Protein AF-Q3YTR5-F1 (afdb_monomer_lite)

Foldseek 3Di:
DDDDQQQDQDPVPSDGVVVVCVVCVVVDDPDDPQPWDKFFQACVQWTDDQLAIEGFPNVQHRHIWTWDADPQQKIFIDDPNDTRAIDRHDHNVLHYFYDDPPDNDGDRDDD

Radius of gyration: 20.32 Å; chains: 1; bounding box: 47×49×49 Å

InterPro domains:
  IPR054353 Transposase for insertion sequence element IS21-like, C-terminal domain [PF22483] (37-96)

Secondary structure (DSSP, 8-state):
----GGGSPBTTTTB-HHHHHHHHGGGPPPPPS---EEEEPPTTSEEEETTEEEE--GGGTTSEEEEEE-TTSEEEEEETTEEEEEEE---TTS--B-PPTT-SS------

Structure (mmCIF, N/CA/C/O backbone):
data_AF-Q3YTR5-F1
#
_entry.id   AF-Q3YTR5-F1
#
loop_
_atom_site.group_PDB
_atom_site.id
_atom_site.type_symbol
_atom_site.label_atom_id
_atom_site.label_alt_id
_atom_site.label_comp_id
_atom_site.label_asym_id
_atom_site.label_entity_id
_atom_site.label_seq_id
_atom_site.pdbx_PDB_ins_code
_atom_site.Cartn_x
_atom_site.Cartn_y
_atom_site.Cartn_z
_atom_site.occupancy
_atom_site.B_iso_or_equiv
_atom_site.auth_seq_id
_atom_site.auth_comp_id
_atom_site.auth_asym_id
_atom_site.auth_atom_id
_atom_site.pdbx_PDB_model_num
ATOM 1 N N . MET A 1 1 ? 31.349 14.775 11.812 1.00 48.09 1 MET A N 1
ATOM 2 C CA . MET A 1 1 ? 30.337 14.120 12.667 1.00 48.09 1 MET A CA 1
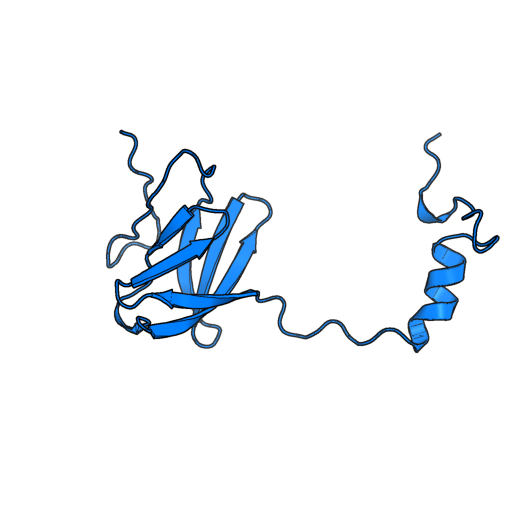ATOM 3 C C . MET A 1 1 ? 28.985 14.543 12.135 1.00 48.09 1 MET A C 1
ATOM 5 O O . MET A 1 1 ? 28.781 15.740 11.994 1.00 48.09 1 MET A O 1
ATOM 9 N N . ALA A 1 2 ? 28.157 13.595 11.698 1.00 56.47 2 ALA A N 1
ATOM 10 C CA . ALA A 1 2 ? 26.863 13.900 11.097 1.00 56.47 2 ALA A CA 1
ATOM 11 C C . ALA A 1 2 ? 25.958 14.573 12.138 1.00 56.47 2 ALA A C 1
ATOM 13 O O . ALA A 1 2 ? 25.779 14.043 13.234 1.00 56.47 2 ALA A O 1
ATOM 14 N N . ASP A 1 3 ? 25.449 15.753 11.800 1.00 69.56 3 ASP A N 1
ATOM 15 C CA . ASP A 1 3 ? 24.417 16.453 12.557 1.00 69.56 3 ASP A CA 1
ATOM 16 C C . ASP A 1 3 ? 23.174 15.547 12.596 1.00 69.56 3 ASP A C 1
ATOM 18 O O . ASP A 1 3 ? 22.603 15.216 11.555 1.00 69.56 3 ASP A O 1
ATOM 22 N N . VAL A 1 4 ? 22.828 15.033 13.778 1.00 80.75 4 VAL A N 1
ATOM 23 C CA . VAL A 1 4 ? 21.657 14.163 13.961 1.00 80.75 4 VAL A CA 1
ATOM 24 C C . VAL A 1 4 ? 20.416 15.027 13.762 1.00 80.75 4 VAL A C 1
ATOM 26 O O . VAL A 1 4 ? 20.207 15.966 14.529 1.00 80.75 4 VAL A O 1
ATOM 29 N N . ALA A 1 5 ? 19.598 14.704 12.755 1.00 82.94 5 ALA A N 1
ATOM 30 C CA . ALA A 1 5 ? 18.464 15.529 12.331 1.00 82.94 5 ALA A CA 1
ATOM 31 C C . ALA A 1 5 ? 17.533 15.928 13.492 1.00 82.94 5 ALA A C 1
ATOM 33 O O . ALA A 1 5 ? 17.092 17.076 13.553 1.00 82.94 5 ALA A O 1
ATOM 34 N N . ASP A 1 6 ? 17.314 15.019 14.445 1.00 87.31 6 ASP A N 1
ATOM 35 C CA . ASP A 1 6 ? 16.411 15.218 15.586 1.00 87.31 6 ASP A CA 1
ATOM 36 C C . ASP A 1 6 ? 16.923 16.210 16.634 1.00 87.31 6 ASP A C 1
ATOM 38 O O . ASP A 1 6 ? 16.143 16.704 17.446 1.00 87.31 6 ASP A O 1
ATOM 42 N N . ARG A 1 7 ? 18.223 16.527 16.611 1.00 88.69 7 ARG A N 1
ATOM 43 C CA . ARG A 1 7 ? 18.873 17.476 17.530 1.00 88.69 7 ARG A CA 1
ATOM 44 C C . ARG A 1 7 ? 19.066 18.857 16.917 1.00 88.69 7 ARG A C 1
ATOM 46 O O . ARG A 1 7 ? 19.477 19.782 17.613 1.00 88.69 7 ARG A O 1
ATOM 53 N N . ARG A 1 8 ? 18.782 19.008 15.624 1.00 89.44 8 ARG A N 1
ATOM 54 C CA . ARG A 1 8 ? 18.925 20.279 14.920 1.00 89.44 8 ARG A CA 1
ATOM 55 C C . ARG A 1 8 ? 17.809 21.231 15.331 1.00 89.44 8 ARG A C 1
ATOM 57 O O . ARG A 1 8 ? 16.635 20.924 15.143 1.00 89.44 8 ARG A O 1
ATOM 64 N N . GLU A 1 9 ? 18.155 22.414 15.824 1.00 91.94 9 GLU A N 1
ATOM 65 C CA . GLU A 1 9 ? 17.150 23.422 16.167 1.00 91.94 9 GLU A CA 1
ATOM 66 C C . GLU A 1 9 ? 16.393 23.914 14.925 1.00 91.94 9 GLU A C 1
ATOM 68 O O . GLU A 1 9 ? 16.969 24.401 13.945 1.00 91.94 9 GLU A O 1
ATOM 73 N N . LEU A 1 10 ? 15.065 23.828 14.975 1.00 89.31 10 LEU A N 1
ATOM 74 C CA . LEU A 1 10 ? 14.185 24.384 13.960 1.00 89.31 10 LEU A CA 1
ATOM 75 C C . LEU A 1 10 ? 14.017 25.884 14.208 1.00 89.31 10 LEU A C 1
ATOM 77 O O . LEU A 1 10 ? 13.448 26.302 15.217 1.00 89.31 10 LEU A O 1
ATOM 81 N N . ARG A 1 11 ? 14.436 26.714 13.246 1.00 91.50 11 ARG A N 1
ATOM 82 C CA . ARG A 1 11 ? 14.375 28.186 13.353 1.00 91.50 11 ARG A CA 1
ATOM 83 C C . ARG A 1 11 ? 12.987 28.719 13.728 1.00 91.50 11 ARG A C 1
ATOM 85 O O . ARG A 1 11 ? 12.897 29.701 14.456 1.00 91.50 11 ARG A O 1
ATOM 92 N N . GLN A 1 12 ? 11.930 28.090 13.214 1.00 92.19 12 GLN A N 1
ATOM 93 C CA . GLN A 1 12 ? 10.541 28.506 13.429 1.00 92.19 12 GLN A CA 1
ATOM 94 C C . GLN A 1 12 ? 10.074 28.302 14.876 1.00 92.19 12 GLN A C 1
ATOM 96 O O . GLN A 1 12 ? 9.310 29.118 15.378 1.00 92.19 12 GLN A O 1
ATOM 101 N N . PHE A 1 13 ? 10.543 27.245 15.539 1.00 86.62 13 PHE A N 1
ATOM 102 C CA . PHE A 1 13 ? 10.047 26.828 16.856 1.00 86.62 13 PHE A CA 1
ATOM 103 C C . PHE A 1 13 ? 11.057 27.080 17.974 1.00 86.62 13 PHE A C 1
ATOM 105 O O . PHE A 1 13 ? 10.686 27.022 19.139 1.00 86.62 13 PHE A O 1
ATOM 112 N N . ARG A 1 14 ? 12.321 27.383 17.625 1.00 92.38 14 ARG A N 1
ATOM 113 C CA . ARG A 1 14 ? 13.442 27.516 18.576 1.00 92.38 14 ARG A CA 1
ATOM 114 C C . ARG A 1 14 ? 13.572 26.284 19.482 1.00 92.38 14 ARG A C 1
ATOM 116 O O . ARG A 1 14 ? 13.884 26.395 20.658 1.00 92.38 14 ARG A O 1
ATOM 123 N N . GLN A 1 15 ? 13.277 25.124 18.906 1.00 91.94 15 GLN A N 1
ATOM 124 C CA . GLN A 1 15 ? 13.245 23.816 19.549 1.00 91.94 15 GLN A CA 1
ATOM 125 C C . GLN A 1 15 ? 13.794 22.778 18.572 1.00 91.94 15 GLN A C 1
ATOM 127 O O . GLN A 1 15 ? 13.765 22.987 17.351 1.00 91.94 15 GLN A O 1
ATOM 132 N N . THR A 1 16 ? 14.260 21.648 19.090 1.00 93.81 16 THR A N 1
ATOM 133 C CA . THR A 1 16 ? 14.627 20.482 18.276 1.00 93.81 16 THR A CA 1
ATOM 134 C C . THR A 1 16 ? 13.388 19.637 17.927 1.00 93.81 16 THR A C 1
ATOM 136 O O . THR A 1 16 ? 12.387 19.695 18.652 1.00 93.81 16 THR A O 1
ATOM 139 N N . PRO A 1 17 ? 13.410 18.840 16.838 1.00 93.19 17 PRO A N 1
ATOM 140 C CA . PRO A 1 17 ? 12.347 17.879 16.541 1.00 93.19 17 PRO A CA 1
ATOM 141 C C . PRO A 1 17 ? 12.011 16.959 17.722 1.00 93.19 17 PRO A C 1
ATOM 143 O O . PRO A 1 17 ? 10.837 16.736 17.992 1.00 93.19 17 PRO A O 1
ATOM 146 N N . GLU A 1 18 ? 13.016 16.502 18.473 1.00 93.00 18 GLU A N 1
ATOM 147 C CA . GLU A 1 18 ? 12.842 15.661 19.668 1.00 93.00 18 GLU A CA 1
ATOM 148 C C . GLU A 1 18 ? 12.041 16.357 20.785 1.00 93.00 18 GLU A C 1
ATOM 150 O O . GLU A 1 18 ? 11.073 15.803 21.318 1.00 93.00 18 GLU A O 1
ATOM 155 N N . GLN A 1 19 ? 12.403 17.603 21.118 1.00 93.56 19 GLN A N 1
ATOM 156 C CA . GLN A 1 19 ? 11.701 18.395 22.136 1.00 93.56 19 GLN A CA 1
ATOM 157 C C . GLN A 1 19 ? 10.239 18.617 21.762 1.00 93.56 19 GLN A C 1
ATOM 159 O O . GLN A 1 19 ? 9.352 18.576 22.615 1.00 93.56 19 GLN A O 1
ATOM 164 N N . ARG A 1 20 ? 9.996 18.854 20.476 1.00 93.88 20 ARG A N 1
ATOM 165 C CA . ARG A 1 20 ? 8.665 19.140 19.973 1.00 93.88 20 ARG A CA 1
ATOM 166 C C . ARG A 1 20 ? 7.805 17.887 19.849 1.00 93.88 20 ARG A C 1
ATOM 168 O O . ARG A 1 20 ? 6.638 17.932 20.216 1.00 93.88 20 ARG A O 1
ATOM 175 N N . PHE A 1 21 ? 8.385 16.767 19.422 1.00 92.00 21 PHE A N 1
ATOM 176 C CA . PHE A 1 21 ? 7.701 15.476 19.399 1.00 92.00 21 PHE A CA 1
ATOM 177 C C . PHE A 1 21 ? 7.157 15.118 20.784 1.00 92.00 21 PHE A C 1
ATOM 179 O O . PHE A 1 21 ? 5.996 14.749 20.899 1.00 92.00 21 PHE A O 1
ATOM 186 N N . THR A 1 22 ? 7.953 15.324 21.839 1.00 93.56 22 THR A N 1
ATOM 187 C CA . THR A 1 22 ? 7.526 15.091 23.231 1.00 93.56 22 THR A CA 1
ATOM 188 C C . THR A 1 22 ? 6.302 15.934 23.618 1.00 93.56 22 THR A C 1
ATOM 190 O O . THR A 1 22 ? 5.421 15.448 24.316 1.00 93.56 22 THR A O 1
ATOM 193 N N . GLN A 1 23 ? 6.220 17.185 23.151 1.00 92.62 23 GLN A N 1
ATOM 194 C CA . GLN A 1 23 ? 5.081 18.078 23.416 1.00 92.62 23 GLN A CA 1
ATOM 195 C C . GLN A 1 23 ? 3.841 17.701 22.599 1.00 92.62 23 GLN A C 1
ATOM 197 O O . GLN A 1 23 ? 2.720 17.806 23.083 1.00 92.62 23 GLN A O 1
ATOM 202 N N . GLU A 1 24 ? 4.031 17.279 21.350 1.00 93.19 24 GLU A N 1
ATOM 203 C CA . GLU A 1 24 ? 2.931 16.953 20.439 1.00 93.19 24 GLU A CA 1
ATOM 204 C C . GLU A 1 24 ? 2.404 15.526 20.642 1.00 93.19 24 GLU A C 1
ATOM 206 O O . GLU A 1 24 ? 1.290 15.235 20.215 1.00 93.19 24 GLU A O 1
ATOM 211 N N . GLN A 1 25 ? 3.156 14.654 21.323 1.00 92.12 25 GLN A N 1
ATOM 212 C CA . GLN A 1 25 ? 2.842 13.233 21.490 1.00 92.12 25 GLN A CA 1
ATOM 213 C C . GLN A 1 25 ? 1.444 12.982 22.068 1.00 92.12 25 GLN A C 1
ATOM 215 O O . GLN A 1 25 ? 0.745 12.090 21.594 1.00 92.12 25 GLN A O 1
ATOM 220 N N . GLU A 1 26 ? 1.012 13.781 23.046 1.00 91.75 26 GLU A N 1
ATOM 221 C CA . GLU A 1 26 ? -0.318 13.665 23.668 1.00 91.75 26 GLU A CA 1
ATOM 222 C C . GLU A 1 26 ? -1.465 14.059 22.722 1.00 91.75 26 GLU A C 1
ATOM 224 O O . GLU A 1 26 ? -2.622 13.705 22.949 1.00 91.75 26 GLU A O 1
ATOM 229 N N . HIS A 1 27 ? -1.151 14.785 21.650 1.00 92.62 27 HIS A N 1
ATOM 230 C CA . HIS A 1 27 ? -2.100 15.233 20.635 1.00 92.62 27 HIS A CA 1
ATOM 231 C C . HIS A 1 27 ? -2.070 14.371 19.367 1.00 92.62 27 HIS A C 1
ATOM 233 O O . HIS A 1 27 ? -2.905 14.564 18.478 1.00 92.62 27 HIS A O 1
ATOM 239 N N . LEU A 1 28 ? -1.125 13.430 19.260 1.00 90.00 28 LEU A N 1
ATOM 240 C CA . LEU A 1 28 ? -1.052 12.521 18.124 1.00 90.00 28 LEU A CA 1
ATOM 241 C C . LEU A 1 28 ? -2.209 11.525 18.177 1.00 90.00 28 LEU A C 1
ATOM 243 O O . LEU A 1 28 ? -2.485 10.892 19.195 1.00 90.00 28 LEU A O 1
ATOM 247 N N . GLN A 1 29 ? -2.877 11.362 17.040 1.00 87.94 29 GLN A N 1
ATOM 248 C CA . GLN A 1 29 ? -3.842 10.285 16.873 1.00 87.94 29 GLN A CA 1
ATOM 249 C C . GLN A 1 29 ? -3.092 8.952 16.754 1.00 87.94 29 GLN A C 1
ATOM 251 O O . GLN A 1 29 ? -1.984 8.928 16.204 1.00 87.94 29 GLN A O 1
ATOM 256 N N . PRO A 1 30 ? -3.671 7.840 17.244 1.00 82.12 30 PRO A N 1
ATOM 257 C CA . PRO A 1 30 ? -3.092 6.529 17.009 1.00 82.12 30 PRO A CA 1
ATOM 258 C C . PRO A 1 30 ? -2.949 6.313 15.506 1.00 82.12 30 PRO A C 1
ATOM 260 O O . PRO A 1 30 ? -3.803 6.736 14.720 1.00 82.12 30 PRO A O 1
ATOM 263 N N . LEU A 1 31 ? -1.869 5.641 15.113 1.00 76.50 31 LEU A N 1
ATOM 264 C CA . LEU A 1 31 ? -1.727 5.195 13.738 1.00 76.50 31 LEU A CA 1
ATOM 265 C C . LEU A 1 31 ? -2.973 4.375 13.390 1.00 76.50 31 LEU A C 1
ATOM 267 O O . LEU A 1 31 ? -3.314 3.433 14.110 1.00 76.50 31 LEU A O 1
ATOM 271 N N . LEU A 1 32 ? -3.673 4.77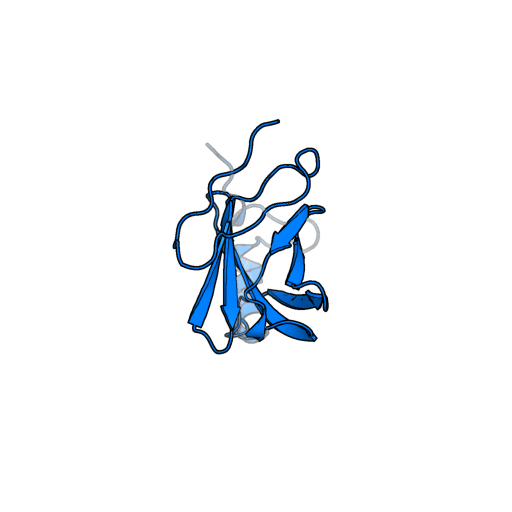4 12.327 1.00 70.81 32 LEU A N 1
ATOM 272 C CA . LEU A 1 32 ? -4.818 4.026 11.829 1.00 70.81 32 LEU A CA 1
ATOM 273 C C . LEU A 1 32 ? -4.385 2.567 11.649 1.00 70.81 32 LEU A C 1
ATOM 275 O O . LEU A 1 32 ? -3.362 2.302 11.025 1.00 70.81 32 LEU A O 1
ATOM 279 N N . GLY A 1 33 ? -5.154 1.623 12.200 1.00 63.81 33 GLY A N 1
ATOM 280 C CA . GLY A 1 33 ? -4.819 0.191 12.160 1.00 63.81 33 GLY A CA 1
ATOM 281 C C . GLY A 1 33 ? -4.817 -0.420 10.752 1.00 63.81 33 GLY A C 1
ATOM 282 O O . GLY A 1 33 ? -4.505 -1.594 10.591 1.00 63.81 33 GLY A O 1
ATOM 283 N N . THR A 1 34 ? -5.161 0.379 9.746 1.00 60.94 34 THR A N 1
ATOM 284 C CA . THR A 1 34 ? -5.270 0.010 8.342 1.00 60.94 34 THR A CA 1
ATOM 285 C C . THR A 1 34 ? -4.185 0.787 7.592 1.00 60.94 34 THR A C 1
ATOM 287 O O . THR A 1 34 ? -4.395 1.935 7.212 1.00 60.94 34 THR A O 1
ATOM 290 N N . ASP A 1 35 ? -3.020 0.171 7.371 1.00 67.06 35 ASP A N 1
ATOM 291 C CA . ASP A 1 35 ? -1.930 0.685 6.516 1.00 67.06 35 ASP A CA 1
ATOM 292 C C . ASP A 1 35 ? -2.236 0.531 5.014 1.00 67.06 35 ASP A C 1
ATOM 294 O O . ASP A 1 35 ? -1.376 0.736 4.155 1.00 67.06 35 ASP A O 1
ATOM 298 N N . PHE A 1 36 ? -3.469 0.142 4.695 1.00 72.50 36 PHE A N 1
ATOM 299 C CA . PHE A 1 36 ? -3.888 -0.257 3.369 1.00 72.50 36 PHE A CA 1
ATOM 300 C C . PHE A 1 36 ? -4.421 0.934 2.571 1.00 72.50 36 PHE A C 1
ATOM 302 O O . PHE A 1 36 ? -5.386 1.589 2.968 1.00 72.50 36 PHE A O 1
ATOM 309 N N . ASP A 1 37 ? -3.828 1.166 1.402 1.00 88.12 37 ASP A N 1
ATOM 310 C CA . ASP A 1 37 ? -4.432 2.010 0.370 1.00 88.12 37 ASP A CA 1
ATOM 311 C C . ASP A 1 37 ? -5.580 1.227 -0.291 1.00 88.12 37 ASP A C 1
ATOM 313 O O . ASP A 1 37 ? -5.441 0.034 -0.569 1.00 88.12 37 ASP A O 1
ATOM 317 N N . ILE A 1 38 ? -6.728 1.865 -0.516 1.00 92.12 38 ILE A N 1
ATOM 318 C CA . ILE A 1 38 ? -7.933 1.206 -1.036 1.00 92.12 38 ILE A CA 1
ATOM 319 C C . ILE A 1 38 ? -8.119 1.565 -2.509 1.00 92.12 38 ILE A C 1
ATOM 321 O O . ILE A 1 38 ? -8.153 2.737 -2.885 1.00 92.12 38 ILE A O 1
ATOM 325 N N . ARG A 1 39 ? -8.293 0.550 -3.359 1.00 94.00 39 ARG A N 1
ATOM 326 C CA . ARG A 1 39 ? -8.486 0.698 -4.807 1.00 94.00 39 ARG A CA 1
ATOM 327 C C . ARG A 1 39 ? -9.783 0.044 -5.261 1.00 94.00 39 ARG A C 1
ATOM 329 O O . ARG A 1 39 ? -10.148 -1.027 -4.789 1.00 94.00 39 ARG A O 1
ATOM 336 N N . HIS A 1 40 ? -10.461 0.682 -6.210 1.00 96.06 40 HIS A N 1
ATOM 337 C CA . HIS A 1 40 ? -11.617 0.103 -6.888 1.00 96.06 40 HIS A CA 1
ATOM 338 C C . HIS A 1 40 ? -11.153 -0.749 -8.072 1.00 96.06 40 HIS A C 1
ATOM 340 O O . HIS A 1 40 ? -10.414 -0.265 -8.933 1.00 96.06 40 HIS A O 1
ATOM 346 N N . VAL A 1 41 ? -11.596 -2.004 -8.124 1.00 96.44 41 VAL A N 1
ATOM 347 C CA . VAL A 1 41 ? -11.317 -2.907 -9.241 1.00 96.44 41 VAL A CA 1
ATOM 348 C C . VAL A 1 41 ? -12.250 -2.566 -10.395 1.00 96.44 41 VAL A C 1
ATOM 350 O O . VAL A 1 41 ? -13.473 -2.572 -10.261 1.00 96.44 41 VAL A O 1
ATOM 353 N N . SER A 1 42 ? -11.670 -2.274 -11.553 1.00 95.75 42 SER A N 1
ATOM 354 C CA . SER A 1 42 ? -12.425 -2.058 -12.785 1.00 95.75 42 SER A CA 1
ATOM 355 C C . SER A 1 42 ? -13.198 -3.319 -13.174 1.00 95.75 42 SER A C 1
ATOM 357 O O . SER A 1 42 ? -12.799 -4.436 -12.850 1.00 95.75 42 SER A O 1
ATOM 359 N N . TRP A 1 43 ? -14.305 -3.163 -13.899 1.00 94.81 43 TRP A N 1
ATOM 360 C CA . TRP A 1 43 ? -15.132 -4.299 -14.331 1.00 94.81 43 TRP A CA 1
ATOM 361 C C . TRP A 1 43 ? -14.410 -5.285 -15.256 1.00 94.81 43 TRP A C 1
ATOM 363 O O . TRP A 1 43 ? -14.825 -6.433 -15.367 1.00 94.81 43 TRP A O 1
ATOM 373 N N . ASP A 1 44 ? -13.317 -4.854 -15.884 1.00 92.81 44 ASP A N 1
ATOM 374 C CA . ASP A 1 44 ? -12.436 -5.702 -16.686 1.00 92.81 44 ASP A CA 1
ATO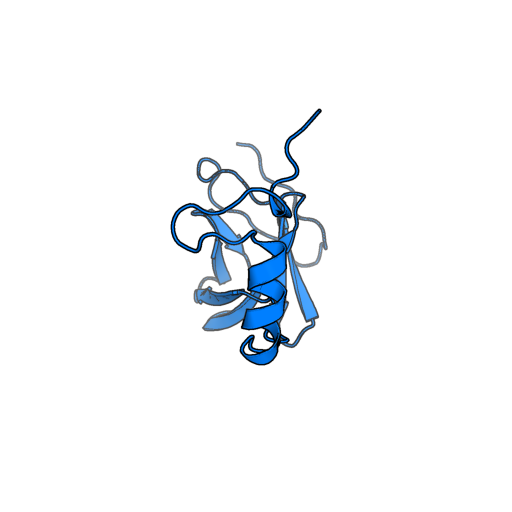M 375 C C . ASP A 1 44 ? -11.364 -6.440 -15.859 1.00 92.81 44 ASP A C 1
ATOM 377 O O . ASP A 1 44 ? -10.516 -7.122 -16.432 1.00 92.81 44 ASP A O 1
ATOM 381 N N . GLY A 1 45 ? -11.398 -6.326 -14.526 1.00 93.25 45 GLY A N 1
ATOM 382 C CA . GLY A 1 45 ? -10.539 -7.079 -13.614 1.00 93.25 45 GLY A CA 1
ATOM 383 C C . GLY A 1 45 ? -9.169 -6.457 -13.363 1.00 93.25 45 GLY A C 1
ATOM 384 O O . GLY A 1 45 ? -8.217 -7.185 -13.089 1.00 93.25 45 GLY A O 1
ATOM 385 N N . TYR A 1 46 ? -9.035 -5.130 -13.450 1.00 94.75 46 TYR A N 1
ATOM 386 C CA . TYR A 1 46 ? -7.762 -4.434 -13.215 1.00 94.75 46 TYR A CA 1
ATOM 387 C C . TYR A 1 46 ? -7.864 -3.296 -12.198 1.00 94.75 46 TYR A C 1
ATOM 389 O O . TYR A 1 46 ? -8.895 -2.633 -12.075 1.00 94.75 46 TYR A O 1
ATOM 397 N N . ILE A 1 47 ? -6.742 -3.015 -11.533 1.00 94.31 47 ILE A N 1
ATOM 398 C CA . ILE A 1 47 ? -6.518 -1.801 -10.738 1.00 94.31 47 ILE A CA 1
ATOM 399 C C . ILE A 1 47 ? -5.372 -0.976 -11.317 1.00 94.31 47 ILE A C 1
ATOM 401 O O . ILE A 1 47 ? -4.438 -1.519 -11.911 1.00 94.31 47 ILE A O 1
ATOM 405 N N . GLU A 1 48 ? -5.427 0.335 -11.101 1.00 92.62 48 GLU A N 1
ATOM 406 C CA . GLU A 1 48 ? -4.368 1.267 -11.481 1.00 92.62 48 GLU A CA 1
ATOM 407 C C . GLU A 1 48 ? -3.506 1.638 -10.273 1.00 92.62 48 GLU A C 1
ATOM 409 O O . GLU A 1 48 ? -4.003 2.156 -9.269 1.00 92.62 48 GLU A O 1
ATOM 414 N N . VAL A 1 49 ? -2.199 1.379 -10.379 1.00 90.50 49 VAL A N 1
ATOM 415 C CA . VAL A 1 49 ? -1.201 1.693 -9.347 1.00 90.50 49 VAL A CA 1
ATOM 416 C C . VAL A 1 49 ? 0.057 2.241 -10.021 1.00 90.50 49 VAL A C 1
ATOM 418 O O . VAL A 1 49 ? 0.642 1.596 -10.890 1.00 90.50 49 VAL A O 1
ATOM 421 N N . GLY A 1 50 ? 0.475 3.455 -9.650 1.00 85.19 50 GLY A N 1
ATOM 422 C CA . GLY A 1 50 ? 1.694 4.075 -10.190 1.00 85.19 50 GLY A CA 1
ATOM 423 C C . GLY A 1 50 ? 1.703 4.242 -11.718 1.00 85.19 50 GLY A C 1
ATOM 424 O O . GLY A 1 50 ? 2.760 4.136 -12.332 1.00 85.19 50 GLY A O 1
ATOM 425 N N . GLY A 1 51 ? 0.534 4.440 -12.338 1.00 86.50 51 GLY A N 1
ATOM 426 C CA . GLY A 1 51 ? 0.392 4.573 -13.795 1.00 86.50 51 GLY A CA 1
ATOM 427 C C . GLY A 1 51 ? 0.395 3.253 -14.578 1.00 86.50 51 GLY A C 1
ATOM 428 O O . GLY A 1 51 ? 0.316 3.284 -15.801 1.00 86.50 51 GLY A O 1
ATOM 429 N N . ASN A 1 52 ? 0.454 2.102 -13.900 1.00 90.25 52 ASN A N 1
ATOM 430 C CA . ASN A 1 52 ? 0.349 0.780 -14.519 1.00 90.25 52 ASN A CA 1
ATOM 431 C C . ASN A 1 52 ? -0.953 0.083 -14.115 1.00 90.25 52 ASN A C 1
ATOM 433 O O . ASN A 1 52 ? -1.532 0.381 -13.067 1.00 90.25 52 ASN A O 1
ATOM 437 N N . ARG A 1 53 ? -1.378 -0.887 -14.933 1.00 92.00 53 ARG A N 1
ATOM 438 C CA . ARG A 1 53 ? -2.569 -1.708 -14.693 1.00 92.00 53 ARG A CA 1
ATOM 439 C C . ARG A 1 53 ? -2.183 -3.115 -14.274 1.00 92.00 53 ARG A C 1
ATOM 441 O O . ARG A 1 53 ? -1.464 -3.798 -15.001 1.00 92.00 53 ARG A O 1
ATOM 448 N N . TYR A 1 54 ? -2.714 -3.545 -13.136 1.00 93.44 54 TYR A N 1
ATOM 449 C CA . TYR A 1 54 ? -2.455 -4.859 -12.556 1.00 93.44 54 TYR A CA 1
ATOM 450 C C . TYR A 1 54 ? -3.752 -5.644 -12.458 1.00 93.44 54 TYR A C 1
ATOM 452 O O . TYR A 1 54 ? -4.757 -5.128 -11.966 1.00 93.44 54 TYR A O 1
ATOM 460 N N . SER A 1 55 ? -3.738 -6.882 -12.941 1.00 93.38 55 SER A N 1
ATOM 461 C CA . SER A 1 55 ? -4.928 -7.728 -12.904 1.00 93.38 55 SER A CA 1
ATOM 462 C C . SER A 1 55 ? -5.255 -8.205 -11.488 1.00 93.38 55 SER A C 1
ATOM 464 O O . SER A 1 55 ? -4.367 -8.458 -10.668 1.00 93.38 55 SER A O 1
ATOM 466 N N . VAL A 1 56 ? -6.532 -8.449 -11.254 1.00 93.00 56 VAL A N 1
ATOM 467 C CA . VAL A 1 56 ? -7.110 -8.939 -10.005 1.00 93.00 56 VAL A CA 1
ATOM 468 C C . VAL A 1 56 ? -8.013 -10.132 -10.352 1.00 93.00 56 VAL A C 1
ATOM 470 O O . VAL A 1 56 ? -8.511 -10.188 -11.478 1.00 93.00 56 VAL A O 1
ATOM 473 N N . PRO A 1 57 ? -8.222 -11.114 -9.456 1.00 92.69 57 PRO A N 1
ATOM 474 C CA . PRO A 1 57 ? -9.184 -12.183 -9.712 1.00 92.69 57 PRO A CA 1
ATOM 475 C C . PRO A 1 57 ? -10.568 -11.648 -10.107 1.00 92.69 57 PRO A C 1
ATOM 477 O O . PRO A 1 57 ? -11.075 -10.719 -9.482 1.00 92.69 57 PRO A O 1
ATOM 480 N N . GLU A 1 58 ? -11.188 -12.275 -11.111 1.00 89.69 58 GLU A N 1
ATOM 481 C CA . GLU A 1 58 ? -12.499 -11.896 -11.672 1.00 89.69 58 GLU A CA 1
ATOM 482 C C . GLU A 1 58 ? -13.591 -11.750 -10.607 1.00 89.69 58 GLU A C 1
ATOM 484 O O . GLU A 1 58 ? -14.443 -10.869 -10.691 1.00 89.69 58 GLU A O 1
ATOM 489 N N . SER A 1 59 ? -13.536 -12.573 -9.558 1.00 92.75 59 SER A N 1
ATOM 490 C CA . SER A 1 59 ? -14.484 -12.534 -8.442 1.00 92.75 59 SER A CA 1
ATOM 491 C C . SER A 1 59 ? -14.525 -11.190 -7.706 1.00 92.75 59 SER A C 1
ATOM 493 O O . SER A 1 59 ? -15.438 -10.966 -6.917 1.00 92.75 59 SER A O 1
ATOM 495 N N . LEU A 1 60 ? -13.533 -10.322 -7.923 1.00 94.94 60 LEU A N 1
ATOM 496 C CA . LEU A 1 60 ? -13.394 -9.012 -7.290 1.00 94.94 60 LEU A CA 1
ATOM 497 C C . LEU A 1 60 ? -13.694 -7.845 -8.244 1.00 94.94 60 LEU A C 1
ATOM 499 O O . LEU A 1 60 ? -13.550 -6.694 -7.839 1.00 94.94 60 LEU A O 1
ATOM 503 N N . CYS A 1 61 ? -14.114 -8.100 -9.488 1.00 95.88 61 CYS A N 1
ATOM 504 C CA . CYS A 1 61 ? -14.521 -7.047 -10.420 1.00 95.88 61 CYS A CA 1
ATOM 505 C C . CYS A 1 61 ? -15.617 -6.155 -9.810 1.00 95.88 61 CYS A C 1
ATOM 507 O O . CYS A 1 61 ? -16.613 -6.653 -9.283 1.00 95.88 61 CYS A O 1
ATOM 509 N N . GLY A 1 62 ? -15.430 -4.833 -9.879 1.00 95.38 62 GLY A N 1
ATOM 510 C CA . GLY A 1 62 ? -16.360 -3.854 -9.306 1.00 95.38 62 GLY A CA 1
ATOM 511 C C . GLY A 1 62 ? -16.319 -3.737 -7.776 1.00 95.38 62 GLY A C 1
ATOM 512 O O . GLY A 1 62 ? -17.163 -3.050 -7.203 1.00 95.38 62 GLY A O 1
ATOM 513 N N . GLN A 1 63 ? -15.380 -4.404 -7.098 1.00 96.31 63 GLN A N 1
ATOM 514 C CA . GLN A 1 63 ? -15.240 -4.350 -5.640 1.00 96.31 63 GLN A CA 1
ATOM 515 C C . GLN A 1 63 ? -14.070 -3.458 -5.210 1.00 96.31 63 GLN A C 1
ATOM 517 O O . GLN A 1 63 ? -13.187 -3.115 -5.998 1.00 96.31 63 GLN A O 1
ATOM 522 N N . LEU A 1 64 ? -14.061 -3.083 -3.929 1.00 95.88 64 LEU A N 1
ATOM 523 C CA . LEU A 1 64 ? -12.915 -2.438 -3.295 1.00 95.88 64 LEU A CA 1
ATOM 524 C C . LEU A 1 64 ? -11.919 -3.495 -2.817 1.00 95.88 64 LEU A C 1
ATOM 526 O O . LEU A 1 64 ? -12.303 -4.509 -2.234 1.00 95.88 64 LEU A O 1
ATOM 530 N N . VAL A 1 65 ? -10.636 -3.227 -3.033 1.00 95.00 65 VAL A N 1
ATOM 531 C CA . VAL A 1 65 ? -9.524 -4.049 -2.554 1.00 95.00 65 VAL A CA 1
ATOM 532 C C . VAL A 1 65 ? -8.501 -3.186 -1.834 1.00 95.00 65 VAL A C 1
ATOM 534 O O . VAL A 1 65 ? -8.307 -2.016 -2.164 1.00 95.00 65 VAL A O 1
ATOM 537 N N . SER A 1 66 ? -7.823 -3.788 -0.870 1.00 94.88 66 SER A N 1
ATOM 538 C CA . SER A 1 66 ? -6.705 -3.183 -0.153 1.00 94.88 66 SER A CA 1
ATOM 539 C C . SER A 1 66 ? -5.401 -3.497 -0.874 1.00 94.88 66 SER A C 1
ATOM 541 O O . SER A 1 66 ? -5.197 -4.631 -1.307 1.00 94.88 66 SER A O 1
ATOM 543 N N . ILE A 1 67 ? -4.490 -2.535 -0.982 1.00 93.62 67 ILE A N 1
ATOM 544 C CA . ILE A 1 67 ? -3.168 -2.744 -1.571 1.00 93.62 67 ILE A CA 1
ATOM 545 C C . ILE A 1 67 ? -2.049 -2.391 -0.597 1.00 93.62 67 ILE A C 1
ATOM 547 O O . ILE A 1 67 ? -2.189 -1.514 0.255 1.00 93.62 67 ILE A O 1
ATOM 551 N N . ARG A 1 68 ? -0.909 -3.064 -0.766 1.00 92.12 68 ARG A N 1
ATOM 552 C CA . ARG A 1 68 ? 0.331 -2.779 -0.047 1.00 92.12 68 ARG A CA 1
ATOM 553 C C . ARG A 1 68 ? 1.514 -2.828 -0.998 1.00 92.12 68 ARG A C 1
ATOM 555 O O . ARG A 1 68 ? 1.659 -3.786 -1.753 1.00 92.12 68 ARG A O 1
ATOM 562 N N . ILE A 1 69 ? 2.370 -1.816 -0.920 1.00 91.31 69 ILE A N 1
ATOM 563 C CA . ILE A 1 69 ? 3.633 -1.760 -1.653 1.00 91.31 69 ILE A CA 1
ATOM 564 C C . ILE A 1 69 ? 4.763 -2.023 -0.660 1.00 91.31 69 ILE A C 1
ATOM 566 O O . ILE A 1 69 ? 4.856 -1.367 0.376 1.00 91.31 69 ILE A O 1
ATOM 570 N N . SER A 1 70 ? 5.591 -3.020 -0.955 1.00 89.19 70 SER A N 1
ATOM 571 C CA . SER A 1 70 ? 6.796 -3.314 -0.174 1.00 89.19 70 SER A CA 1
ATOM 572 C C . SER A 1 70 ? 7.977 -2.487 -0.672 1.00 89.19 70 SER A C 1
ATOM 574 O O . SER A 1 70 ? 7.969 -2.016 -1.805 1.00 89.19 70 SER A O 1
ATOM 576 N N . LEU A 1 71 ? 9.018 -2.367 0.154 1.00 88.00 71 LEU A N 1
ATOM 577 C CA . LEU A 1 71 ? 10.264 -1.691 -0.229 1.00 88.00 71 LEU A CA 1
ATOM 578 C C . LEU A 1 71 ? 10.976 -2.372 -1.414 1.00 88.00 71 LEU A C 1
ATOM 580 O O . LEU A 1 71 ? 11.722 -1.712 -2.123 1.00 88.00 71 LEU A O 1
ATOM 584 N N . ASP A 1 72 ? 10.703 -3.658 -1.653 1.00 88.94 72 ASP A N 1
ATOM 585 C CA . ASP A 1 72 ? 11.246 -4.445 -2.770 1.00 88.94 72 ASP A CA 1
ATOM 586 C C . ASP A 1 72 ? 10.417 -4.330 -4.066 1.00 88.94 72 ASP A C 1
ATOM 588 O O . ASP A 1 72 ? 10.444 -5.230 -4.909 1.00 88.94 72 ASP A O 1
ATOM 592 N N . ASP A 1 73 ? 9.636 -3.256 -4.218 1.00 87.88 73 ASP A N 1
ATOM 593 C CA . ASP A 1 73 ? 8.770 -3.013 -5.379 1.00 87.88 73 ASP A CA 1
ATOM 594 C C . ASP A 1 73 ? 7.723 -4.121 -5.614 1.00 87.88 73 ASP A C 1
ATOM 596 O O . ASP A 1 73 ? 7.327 -4.403 -6.744 1.00 87.88 73 ASP A O 1
ATOM 600 N N . GLU A 1 74 ? 7.244 -4.776 -4.556 1.00 92.25 74 GLU A N 1
ATOM 601 C CA . GLU A 1 74 ? 6.170 -5.774 -4.644 1.00 92.25 74 GLU A CA 1
ATOM 602 C C . GLU A 1 74 ? 4.822 -5.153 -4.257 1.00 92.25 74 GLU A C 1
ATOM 604 O O . GLU A 1 74 ? 4.647 -4.676 -3.132 1.00 92.25 74 GLU A O 1
ATOM 609 N N . LEU A 1 75 ? 3.862 -5.199 -5.182 1.00 93.00 75 LEU A N 1
ATOM 610 C CA . LEU A 1 75 ? 2.463 -4.840 -4.985 1.00 93.00 75 LEU A CA 1
ATOM 611 C C . LEU A 1 75 ? 1.668 -6.076 -4.567 1.00 93.00 75 LEU A C 1
ATOM 613 O O . LEU A 1 75 ? 1.497 -7.003 -5.354 1.00 93.00 75 LEU A O 1
ATOM 617 N N . ARG A 1 76 ? 1.104 -6.058 -3.362 1.00 94.62 76 ARG A N 1
ATOM 618 C CA . ARG A 1 76 ? 0.196 -7.099 -2.865 1.00 94.62 76 ARG A CA 1
ATOM 619 C C . ARG A 1 76 ? -1.222 -6.560 -2.773 1.00 94.62 76 ARG A C 1
ATOM 621 O O . ARG A 1 76 ? -1.427 -5.440 -2.313 1.00 94.62 76 ARG A O 1
ATOM 628 N N . ILE A 1 77 ? -2.183 -7.363 -3.216 1.00 94.75 77 ILE A N 1
ATOM 629 C CA . ILE A 1 77 ? -3.608 -7.028 -3.261 1.00 94.75 77 ILE A CA 1
ATOM 6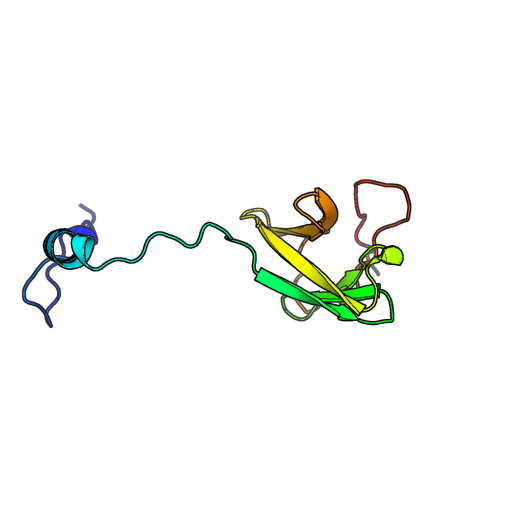30 C C . ILE A 1 77 ? -4.342 -7.957 -2.297 1.00 94.75 77 ILE A C 1
ATOM 632 O O . ILE A 1 77 ? -4.137 -9.174 -2.329 1.00 94.75 77 ILE A O 1
ATOM 636 N N . TYR A 1 78 ? -5.206 -7.383 -1.468 1.00 94.81 78 TYR A N 1
ATOM 637 C CA . TYR A 1 78 ? -5.949 -8.058 -0.414 1.00 94.81 78 TYR A CA 1
ATOM 638 C C . TYR A 1 78 ? -7.456 -7.834 -0.564 1.00 94.81 78 TYR A C 1
ATOM 640 O O . TYR A 1 78 ? -7.914 -6.740 -0.896 1.00 94.81 78 TYR A O 1
ATOM 648 N N . SER A 1 79 ? -8.224 -8.875 -0.256 1.00 93.62 79 SER A N 1
ATOM 649 C CA . SER A 1 79 ? -9.673 -8.826 -0.060 1.00 93.62 79 SER A CA 1
ATOM 650 C C . SER A 1 79 ? -9.985 -9.512 1.265 1.00 93.62 79 SER A C 1
ATOM 652 O O . SER A 1 79 ? -9.494 -10.614 1.499 1.00 93.62 79 SER A O 1
ATOM 654 N N . ASN A 1 80 ? -10.751 -8.858 2.144 1.00 89.81 80 ASN A N 1
ATOM 655 C CA . ASN A 1 80 ? -11.067 -9.364 3.489 1.00 89.81 80 ASN A CA 1
ATOM 656 C C . ASN A 1 80 ? -9.822 -9.870 4.244 1.00 89.81 80 ASN A C 1
ATOM 658 O O . ASN A 1 80 ? -9.805 -10.992 4.739 1.00 89.81 80 ASN A O 1
ATOM 662 N N . GLU A 1 81 ? -8.752 -9.065 4.253 1.00 87.12 81 GLU A N 1
ATOM 663 C CA . GLU A 1 81 ? -7.456 -9.371 4.893 1.00 87.12 81 GLU A CA 1
ATOM 664 C C . GLU A 1 81 ? -6.679 -10.560 4.286 1.00 87.12 81 GLU A C 1
ATOM 666 O O . GLU A 1 81 ? -5.535 -10.814 4.662 1.00 87.12 81 GLU A O 1
ATOM 671 N N . GLN A 1 82 ? -7.230 -11.245 3.280 1.00 91.50 82 GLN A N 1
ATOM 672 C CA . GLN A 1 82 ? -6.564 -12.323 2.560 1.00 91.50 82 GLN A CA 1
ATOM 673 C C . GLN A 1 82 ? -5.865 -11.793 1.308 1.00 91.50 82 GLN A C 1
ATOM 675 O O . GLN A 1 82 ? -6.466 -11.094 0.492 1.00 91.50 82 GLN A O 1
ATOM 680 N N . GLN A 1 83 ? -4.595 -12.158 1.120 1.00 93.31 83 GLN A N 1
ATOM 681 C CA . GLN A 1 83 ? -3.869 -11.839 -0.108 1.00 93.31 83 GLN A CA 1
ATOM 682 C C . GLN A 1 83 ? -4.459 -12.629 -1.281 1.00 93.31 83 GLN A C 1
ATOM 684 O O . GLN A 1 83 ? -4.458 -13.860 -1.274 1.00 93.31 83 GLN A O 1
ATOM 689 N N . VAL A 1 84 ? -4.923 -11.914 -2.301 1.00 94.25 84 VAL A N 1
ATOM 690 C CA . VAL A 1 84 ? -5.576 -12.486 -3.489 1.00 94.25 84 VAL A CA 1
ATOM 691 C C . VAL A 1 84 ? -4.709 -12.404 -4.742 1.00 94.25 84 VAL A C 1
ATOM 693 O O . VAL A 1 84 ? -4.884 -13.198 -5.663 1.00 94.25 84 VAL A O 1
ATOM 696 N N . ALA A 1 85 ? -3.761 -11.466 -4.786 1.00 92.94 85 ALA A N 1
ATOM 697 C CA . ALA A 1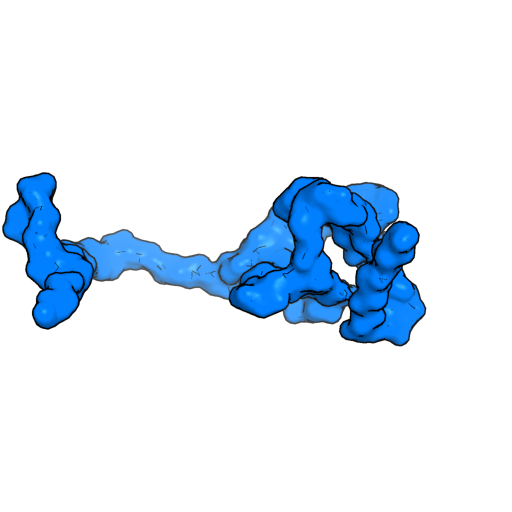 85 ? -2.803 -11.335 -5.876 1.00 92.94 85 ALA A CA 1
ATOM 698 C C . ALA A 1 85 ? -1.520 -10.638 -5.405 1.00 92.94 85 ALA A C 1
ATOM 700 O O . ALA A 1 85 ? -1.524 -9.883 -4.432 1.00 92.94 85 ALA A O 1
ATOM 701 N N . SER A 1 86 ? -0.422 -10.892 -6.113 1.00 93.44 86 SER A N 1
ATOM 702 C CA . SER A 1 86 ? 0.837 -10.162 -5.968 1.00 93.44 86 SER A CA 1
ATOM 703 C C . SER A 1 86 ? 1.433 -9.886 -7.347 1.00 93.44 86 SER A C 1
ATOM 705 O O . SER A 1 86 ? 1.284 -10.695 -8.263 1.00 93.44 86 SER A O 1
ATOM 707 N N . HIS A 1 87 ? 2.089 -8.738 -7.483 1.00 91.81 87 HIS A N 1
ATOM 708 C CA . HIS A 1 87 ? 2.718 -8.245 -8.699 1.00 91.81 87 HIS A CA 1
ATOM 709 C C . HIS A 1 87 ? 4.030 -7.551 -8.365 1.00 91.81 87 HIS A C 1
ATOM 711 O O . HIS A 1 87 ? 4.177 -6.954 -7.302 1.00 91.81 87 HIS A O 1
ATOM 717 N N . ARG A 1 88 ? 4.965 -7.539 -9.313 1.00 90.69 88 ARG A N 1
ATOM 718 C CA . ARG A 1 88 ? 6.116 -6.640 -9.237 1.00 90.69 88 ARG A CA 1
ATOM 719 C C . ARG A 1 88 ? 5.742 -5.296 -9.850 1.00 90.69 88 ARG A C 1
ATOM 721 O O . ARG A 1 88 ? 5.229 -5.255 -10.970 1.00 90.69 88 ARG A O 1
ATOM 728 N N . LEU A 1 89 ? 6.001 -4.211 -9.131 1.00 87.88 89 LEU A N 1
ATOM 729 C CA . LEU A 1 89 ? 5.849 -2.868 -9.658 1.00 87.88 89 LEU A CA 1
ATOM 730 C C . LEU A 1 89 ? 6.813 -2.677 -10.823 1.00 87.88 89 LEU A C 1
ATOM 732 O O . LEU A 1 89 ? 8.000 -2.993 -10.745 1.00 87.88 89 LEU A O 1
ATOM 736 N N . CYS A 1 90 ? 6.274 -2.167 -11.920 1.00 79.19 90 CYS A N 1
ATOM 737 C CA . CYS A 1 90 ? 7.054 -1.801 -13.090 1.00 79.19 90 CYS A CA 1
ATOM 738 C C . CYS A 1 90 ? 7.112 -0.278 -13.211 1.00 79.19 90 CYS A C 1
ATOM 740 O O . CYS A 1 90 ? 6.214 0.430 -12.747 1.00 79.19 90 CYS A O 1
ATOM 742 N N . SER A 1 91 ? 8.149 0.250 -13.865 1.00 70.88 91 SER A N 1
ATOM 743 C CA . SER A 1 91 ? 8.127 1.663 -14.244 1.00 70.88 91 SER A CA 1
ATOM 744 C C . SER A 1 91 ? 6.958 1.904 -15.204 1.00 70.88 91 SER A C 1
ATOM 746 O O . SER A 1 91 ? 6.611 1.026 -15.992 1.00 70.88 91 SER A O 1
ATOM 748 N N . ALA A 1 92 ? 6.346 3.090 -15.149 1.00 61.66 92 ALA A N 1
ATOM 749 C CA . ALA A 1 92 ? 5.161 3.440 -15.946 1.00 61.66 92 ALA A CA 1
ATOM 750 C C . ALA A 1 92 ? 5.337 3.266 -17.474 1.00 61.66 92 ALA A C 1
ATOM 752 O O . ALA A 1 92 ? 4.362 3.292 -18.216 1.00 61.66 92 ALA A O 1
ATOM 753 N N . ALA A 1 93 ? 6.571 3.063 -17.951 1.00 60.16 93 ALA A N 1
ATOM 754 C CA . ALA A 1 93 ? 6.882 2.767 -19.346 1.00 60.16 93 ALA A CA 1
ATOM 755 C C . ALA A 1 93 ? 6.517 1.333 -19.788 1.00 60.16 93 ALA A C 1
ATOM 757 O O . ALA A 1 93 ? 6.434 1.086 -20.988 1.00 60.16 93 ALA A O 1
ATOM 758 N N . TYR A 1 94 ? 6.324 0.388 -18.859 1.00 59.94 94 TYR A N 1
ATOM 759 C CA . TYR A 1 94 ? 6.166 -1.040 -19.179 1.00 59.94 94 TYR A CA 1
ATOM 760 C C . TYR A 1 94 ? 4.716 -1.502 -19.393 1.00 59.94 94 TYR A C 1
ATOM 762 O O . TYR A 1 94 ? 4.504 -2.551 -19.998 1.00 59.94 94 TYR A O 1
ATOM 770 N N . GLY A 1 95 ? 3.711 -0.734 -18.965 1.00 62.59 95 GLY A N 1
ATOM 771 C CA . GLY A 1 95 ? 2.307 -1.045 -19.241 1.00 62.59 95 GLY A CA 1
ATOM 772 C C . GLY A 1 95 ? 1.762 -2.286 -18.508 1.00 62.59 95 GLY A C 1
ATOM 773 O O . GLY A 1 95 ? 2.182 -2.623 -17.404 1.00 62.59 95 GLY A O 1
ATOM 774 N N . TRP A 1 96 ? 0.744 -2.916 -19.102 1.00 62.41 96 TRP A N 1
ATOM 775 C CA . TRP A 1 96 ? -0.157 -3.915 -18.503 1.00 62.41 96 TRP A CA 1
ATOM 776 C C . TRP A 1 96 ? 0.541 -5.151 -17.900 1.00 62.41 96 TRP A C 1
ATOM 778 O O . TRP A 1 96 ? 1.364 -5.786 -18.557 1.00 62.41 96 TRP A O 1
ATOM 788 N N . GLN A 1 97 ? 0.133 -5.560 -16.690 1.00 65.31 97 GLN A N 1
ATOM 789 C CA . GLN A 1 97 ? 0.564 -6.804 -16.033 1.00 65.31 97 GLN A CA 1
ATOM 790 C C . GLN A 1 97 ? -0.633 -7.716 -15.712 1.00 65.31 97 GLN A C 1
ATOM 792 O O . GLN A 1 97 ? -1.648 -7.279 -15.163 1.00 65.31 97 GLN A O 1
ATOM 797 N N . THR A 1 98 ? -0.493 -9.007 -16.022 1.00 62.12 98 THR A N 1
ATOM 798 C CA . THR A 1 98 ? -1.525 -10.041 -15.822 1.00 62.12 98 THR A CA 1
ATOM 799 C C . THR A 1 98 ? -1.011 -11.200 -14.971 1.00 62.12 98 THR A C 1
ATOM 801 O O . THR A 1 98 ? -0.014 -11.831 -15.322 1.00 62.12 98 THR A O 1
ATOM 804 N N . VAL A 1 99 ? -1.739 -11.540 -13.905 1.00 55.72 99 VAL A N 1
ATOM 805 C CA . VAL A 1 99 ? -1.599 -12.793 -13.151 1.00 55.72 99 VAL A CA 1
ATOM 806 C C . VAL A 1 99 ? -2.215 -13.923 -13.972 1.00 55.72 99 VAL A C 1
ATOM 808 O O . VAL A 1 99 ? -3.320 -13.788 -14.495 1.00 55.72 99 VAL A O 1
ATOM 811 N N . ARG A 1 100 ? -1.527 -15.065 -14.073 1.00 45.31 100 ARG A N 1
ATOM 812 C CA . ARG A 1 100 ? -2.141 -16.285 -14.618 1.00 45.31 100 ARG A CA 1
ATOM 813 C C . ARG A 1 100 ? -3.036 -16.942 -13.558 1.00 45.31 100 ARG A C 1
ATOM 815 O O . ARG A 1 100 ? -2.595 -17.058 -12.414 1.00 45.31 100 ARG A O 1
ATOM 822 N N . PRO A 1 101 ? -4.238 -17.435 -13.912 1.00 40.12 101 PRO A N 1
ATOM 823 C CA . PRO A 1 101 ? -5.075 -18.159 -12.962 1.00 40.12 101 PRO A CA 1
ATOM 824 C C . PRO A 1 101 ? -4.327 -19.401 -12.451 1.00 40.12 101 PRO A C 1
ATOM 826 O O . PRO A 1 101 ? -3.891 -20.230 -13.248 1.00 40.12 101 PRO A O 1
ATOM 829 N N . GLY A 1 102 ? -4.149 -19.511 -11.130 1.00 43.44 102 GLY A N 1
ATOM 830 C CA . GLY A 1 102 ? -3.572 -20.690 -10.469 1.00 43.44 102 GLY A CA 1
ATOM 831 C C . GLY A 1 102 ? -2.068 -20.659 -10.165 1.00 43.44 102 GLY A C 1
ATOM 832 O O . GLY A 1 102 ? -1.538 -21.675 -9.723 1.00 43.44 102 GLY A O 1
ATOM 833 N N . CYS A 1 103 ? -1.363 -19.540 -10.368 1.00 38.06 103 CYS A N 1
ATOM 834 C CA . CYS A 1 103 ? 0.071 -19.453 -10.069 1.00 38.06 103 CYS A CA 1
ATOM 835 C C . CYS A 1 103 ? 0.389 -18.243 -9.182 1.00 38.06 103 CYS A C 1
ATOM 837 O O . CYS A 1 103 ? 0.171 -17.103 -9.581 1.00 38.06 103 CYS A O 1
ATOM 839 N N . SER A 1 104 ? 0.942 -18.490 -7.991 1.00 38.78 104 SER A N 1
ATOM 840 C CA . SER A 1 104 ? 1.328 -17.468 -7.004 1.00 38.78 104 SER A CA 1
ATOM 841 C C . SER A 1 104 ? 2.553 -16.629 -7.408 1.00 38.78 104 SER A C 1
ATOM 843 O O . SER A 1 104 ? 3.104 -15.915 -6.575 1.00 38.78 104 SER A O 1
ATOM 845 N N . SER A 1 105 ? 3.009 -16.713 -8.660 1.00 40.69 105 SER A N 1
ATOM 846 C CA . SER A 1 105 ? 4.118 -15.917 -9.184 1.00 40.69 105 SER A CA 1
ATOM 847 C C . SER A 1 105 ? 3.821 -15.412 -10.599 1.00 40.69 105 SER A C 1
ATOM 849 O O . SER A 1 105 ? 3.521 -16.168 -11.527 1.00 40.69 105 SER A O 1
ATOM 851 N N . VAL A 1 106 ? 3.885 -14.088 -10.758 1.00 46.12 106 VAL A N 1
ATOM 852 C CA . VAL A 1 106 ? 3.670 -13.389 -12.029 1.00 46.12 106 VAL A CA 1
ATOM 853 C C . VAL A 1 106 ? 4.997 -13.284 -12.773 1.00 46.12 106 VAL A C 1
ATOM 855 O O . VAL A 1 106 ? 5.978 -12.756 -12.254 1.00 46.12 106 VAL A O 1
ATOM 858 N N . THR A 1 107 ? 5.032 -13.786 -14.007 1.00 38.91 107 THR A N 1
ATOM 859 C CA . THR A 1 107 ? 6.133 -13.554 -14.948 1.00 38.91 107 THR A CA 1
ATOM 860 C C . THR A 1 107 ? 5.805 -12.303 -15.758 1.00 38.91 107 THR A C 1
ATOM 862 O O . THR A 1 107 ? 4.833 -12.314 -16.514 1.00 38.91 107 THR A O 1
ATOM 865 N N . ALA A 1 108 ? 6.607 -11.245 -15.624 1.00 38.34 108 ALA A N 1
ATOM 866 C CA . ALA A 1 108 ? 6.538 -10.101 -16.527 1.00 38.34 108 ALA A CA 1
ATOM 867 C C . ALA A 1 108 ? 6.808 -10.581 -17.964 1.00 38.34 108 ALA A C 1
ATOM 869 O O . ALA A 1 108 ? 7.814 -11.249 -18.217 1.00 38.34 108 ALA A O 1
ATOM 870 N N . LYS A 1 109 ? 5.910 -10.282 -18.909 1.00 32.69 109 LYS A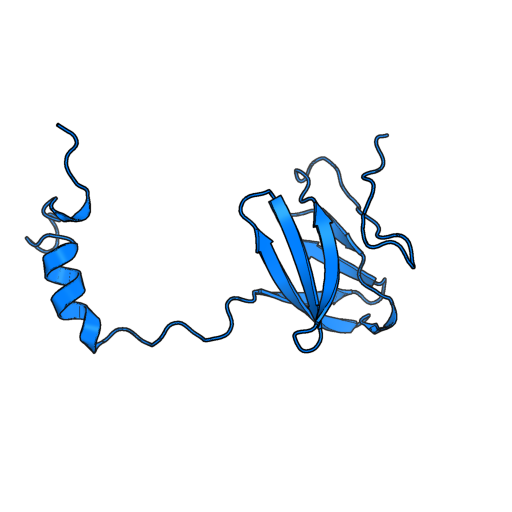 N 1
ATOM 871 C CA . LYS A 1 109 ? 6.178 -10.509 -20.335 1.00 32.69 109 LYS A CA 1
ATOM 872 C C . LYS A 1 109 ? 7.066 -9.378 -20.850 1.00 32.69 109 LYS A C 1
ATOM 874 O O . LYS A 1 109 ? 6.623 -8.236 -20.918 1.00 32.69 109 LYS A O 1
ATOM 879 N N . SER A 1 110 ? 8.304 -9.705 -21.212 1.00 32.78 110 SER A N 1
ATOM 880 C CA . SER A 1 110 ? 9.145 -8.852 -22.056 1.00 32.78 110 SER A CA 1
ATOM 881 C C . SER A 1 110 ? 8.627 -8.900 -23.496 1.00 32.78 110 SER A C 1
ATOM 883 O O . SER A 1 110 ? 8.267 -9.979 -23.976 1.00 32.78 110 SER A O 1
ATOM 885 N N . ALA A 1 111 ? 8.539 -7.726 -24.126 1.00 35.31 111 ALA A N 1
ATOM 886 C CA . ALA A 1 111 ? 8.235 -7.562 -25.547 1.00 35.31 111 ALA A CA 1
ATOM 887 C C . ALA A 1 111 ? 9.355 -8.119 -26.436 1.00 35.31 111 ALA A C 1
ATOM 889 O O . ALA A 1 111 ? 10.528 -8.073 -25.994 1.00 35.31 111 ALA A O 1
#

Organism: Shigella sonnei (strain Ss046) (NCBI:txid300269)

Sequence (111 aa):
MADVADRRELRQFRQTPEQRFTQEQEHLQPLLGTDFDIRHVSWDGYIEVGGNRYSVPESLCGQLVSIRISLDDELRIYSNEQQVASHRLCSAAYGWQTVRPGCSSVTAKSA

pLDDT: mean 81.41, std 18.36, range [32.69, 96.44]